Protein 7VW8 (pdb70)

InterPro domains:
  IPR006072 Odorant/pheromone binding protein, Lepidoptera [PIRSF015604] (7-170)
  IPR006072 Odorant/pheromone binding protein, Lepidoptera [PR00484] (30-52)
  IPR006072 Odorant/pheromone binding protein, Lepidoptera [PR00484] (57-73)
  IPR006072 Odorant/pheromone binding protein, Lepidoptera [PR00484] (74-89)
  IPR006072 Odorant/pheromone binding protein, Lepidoptera [PR00484] (113-127)
  IPR006072 Odorant/pheromone binding protein, Lepidoptera [PR00484] (134-152)
  IPR006072 Odorant/pheromone binding protein, Lepidoptera [PR00484] (160-169)
  IPR006170 Pheromone/general odorant binding protein [PF01395] (36-148)
  IPR006170 Pheromone/general odorant binding protein [SM00708] (42-150)
  IPR036728 Pheromone/general odorant binding protein superfamily [G3DSA:1.10.238.20] (28-170)
  IPR036728 Pheromone/general odorant binding protein superfamily [SSF47565] (37-169)

Foldseek 3Di:
DLVVLLQLVVLLLCLLCVCLVVQCVVPVQDCLLVVCSVCVLPPPDDGDDLSVLVSSLSSCVVQVQADPLSHGPLVSQLVSSVVSPDDSVRSNVLSVQLVVQLVVQDPPVSRSSNSSSSSSVSSSVVCVVSSNHHD

Nearest PDB structures (foldseek):
  7vw9-assembly1_A  TM=9.985E-01  e=3.814E-18  Helicoverpa armigera
  1dqe-assembly1_A  TM=9.687E-01  e=1.833E-12  Bombyx mori
  4inx-assembly1_A  TM=9.608E-01  e=8.589E-12  Amyelois transitella
  1xfr-assembly1_A  TM=9.304E-01  e=3.655E-11  Bombyx mori
  7uo6-assembly1_A  TM=8.487E-01  e=1.037E-08  Ostrinia furnacalis

Solvent-accessible surface area: 7624 Å² total; per-residue (Å²): 96,42,119,58,25,24,70,24,5,84,64,19,31,116,34,40,29,127,22,16,107,67,0,28,157,121,91,127,12,48,101,33,0,40,70,0,30,182,15,27,40,114,143,78,50,150,20,70,68,99,53,0,0,9,0,20,15,19,0,6,63,77,52,128,10,31,56,184,138,82,130,40,71,80,35,96,11,33,64,29,3,69,162,39,55,7,96,60,77,23,0,106,77,7,17,86,23,35,70,37,1,36,118,92,21,89,63,139,76,129,27,44,15,60,27,23,2,54,22,11,83,38,33,13,50,84,0,39,133,76,86,40,14,10,160

Radius of gyration: 13.88 Å; Cα contacts (8 Å, |Δi|>4): 141; chains: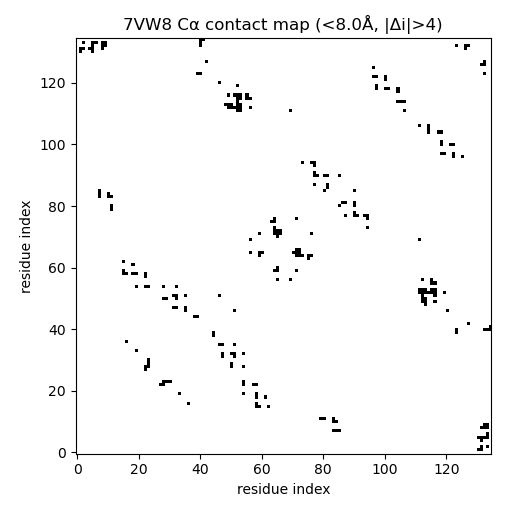 1; bounding box: 29×30×40 Å

Secondary structure (DSSP, 8-state):
-HHHHHHHHHHHHHHHHTTHHHHHHHHT--THHHHHHHTTTSTT-----THHHHHHHHHHHHTT-B-TTS-B-HHHHHHHHHHTT--HHHHHHHHHHHHHHHHTS--TTS-HHHHHHHHHHHHHHHHHHTT----

Structure (mmCIF, N/CA/C/O backbone):
data_7VW8
#
_entry.id   7VW8
#
_cell.length_a   32.030
_cell.length_b   32.604
_cell.length_c   54.792
_cell.angle_alpha   90.000
_cell.angle_beta   97.884
_cell.angle_gamma   90.000
#
_symmetry.space_group_name_H-M   'P 1 21 1'
#
loop_
_entity.id
_entity.type
_entity.pdbx_description
1 polymer PBP1
2 water water
#
loop_
_atom_site.group_PDB
_atom_site.id
_atom_site.type_symbol
_atom_site.label_atom_id
_atom_site.label_alt_id
_atom_site.label_comp_id
_atom_site.label_asym_id
_atom_site.label_entity_id
_atom_site.label_seq_id
_atom_site.pdbx_PDB_ins_code
_atom_site.Cartn_x
_atom_site.Cartn_y
_atom_site.Cartn_z
_atom_site.occupancy
_atom_site.B_iso_or_equiv
_atom_site.auth_seq_id
_atom_site.auth_comp_id
_atom_site.auth_asym_id
_atom_site.auth_atom_id
_atom_site.pdbx_PDB_model_num
ATOM 1 N N . GLY A 1 1 ? 20.983 25.365 18.928 1.000 36.013 24 GLY A N 1
ATOM 2 C CA . GLY A 1 1 ? 20.233 26.436 19.673 1.000 33.579 24 GLY A CA 1
ATOM 3 C C . GLY A 1 1 ? 19.904 25.978 21.080 1.000 24.941 24 GLY A C 1
ATOM 4 O O . GLY A 1 1 ? 20.237 24.819 21.390 1.000 26.928 24 GLY A O 1
ATOM 5 N N . SER A 1 2 ? 19.301 26.830 21.913 1.000 25.450 25 SER A N 1
ATOM 6 C CA . SER A 1 2 ? 19.032 26.510 23.339 1.000 21.444 25 SER A CA 1
ATOM 7 C C . SER A 1 2 ? 18.167 25.245 23.430 1.000 19.385 25 SER A C 1
ATOM 8 O O . SER A 1 2 ? 18.412 24.467 24.340 1.000 18.663 25 SER A O 1
ATOM 10 N N . MET A 1 3 ? 17.225 25.022 22.510 1.000 20.796 26 MET A N 1
ATOM 11 C CA . MET A 1 3 ? 16.386 23.786 22.492 1.000 24.058 26 MET A CA 1
ATOM 12 C C . MET A 1 3 ? 17.274 22.533 22.441 1.000 21.647 26 MET A C 1
ATOM 13 O O . MET A 1 3 ? 16.921 21.551 23.078 1.000 21.048 26 MET A O 1
ATOM 18 N N . ALA A 1 4 ? 18.366 22.533 21.675 1.000 22.218 27 ALA A N 1
ATOM 19 C CA . ALA A 1 4 ? 19.261 21.354 21.563 1.000 22.271 27 ALA A CA 1
ATOM 20 C C . ALA A 1 4 ? 19.929 21.069 22.916 1.000 18.787 27 ALA A C 1
ATOM 21 O O . ALA A 1 4 ? 20.054 19.893 23.312 1.000 21.539 27 ALA A O 1
ATOM 23 N N . SER A 1 5 ? 20.395 22.115 23.584 1.000 16.400 28 SER A N 1
ATOM 24 C CA . SER A 1 5 ? 21.002 21.996 24.931 1.000 14.783 28 SER A CA 1
ATOM 25 C C . SER A 1 5 ? 19.949 21.527 25.937 1.000 14.970 28 SER A C 1
ATOM 26 O O . SER A 1 5 ? 20.266 20.659 26.760 1.000 14.695 28 SER A O 1
ATOM 29 N N . GLN A 1 6 ? 18.740 22.067 25.833 1.000 15.471 29 GLN A N 1
ATOM 30 C CA . GLN A 1 6 ? 17.602 21.655 26.697 1.000 15.909 29 GLN A CA 1
ATOM 31 C C . GLN A 1 6 ? 17.350 20.160 26.503 1.000 16.876 29 GLN A C 1
ATOM 32 O O . GLN A 1 6 ? 17.052 19.476 27.482 1.000 16.824 29 GLN A O 1
ATOM 38 N N . ASP A 1 7 ? 17.452 19.659 25.273 1.000 18.169 30 ASP A N 1
ATOM 39 C CA . ASP A 1 7 ? 17.191 18.222 24.986 1.000 20.046 30 ASP A CA 1
ATOM 40 C C . ASP A 1 7 ? 18.234 17.360 25.706 1.000 17.156 30 ASP A C 1
ATOM 41 O O . ASP A 1 7 ? 17.879 16.276 26.204 1.000 18.711 30 ASP A O 1
ATOM 46 N N . VAL A 1 8 ? 19.477 17.815 25.785 1.000 16.899 31 VAL A N 1
ATOM 47 C CA . VAL A 1 8 ? 20.536 17.074 26.521 1.000 17.305 31 VAL A CA 1
ATOM 48 C C . VAL A 1 8 ? 20.138 17.030 28.009 1.000 15.318 31 VAL A C 1
ATOM 49 O O . VAL A 1 8 ? 20.208 15.939 28.633 1.000 15.732 31 VAL A O 1
ATOM 53 N N . ILE A 1 9 ? 19.749 18.175 28.572 1.000 14.388 32 ILE A N 1
ATOM 54 C CA . ILE A 1 9 ? 19.380 18.250 30.016 1.000 13.631 32 ILE A CA 1
ATOM 55 C C . ILE A 1 9 ? 18.149 17.362 30.236 1.000 13.635 32 ILE A C 1
ATOM 56 O O . ILE A 1 9 ? 18.108 16.645 31.255 1.000 14.915 32 ILE A O 1
ATOM 61 N N . LYS A 1 10 ? 17.200 17.348 29.302 1.000 14.046 33 LYS A N 1
ATOM 62 C CA . LYS A 1 10 ? 16.012 16.460 29.412 1.000 16.346 33 LYS A CA 1
ATOM 63 C C . LYS A 1 10 ? 16.482 15.004 29.473 1.000 15.487 33 LYS A C 1
ATOM 64 O O . LYS A 1 10 ? 15.990 14.237 30.320 1.000 17.928 33 LYS A O 1
ATOM 69 N N . ASN A 1 11 ? 17.361 14.591 28.565 1.000 16.323 34 ASN A N 1
ATOM 70 C CA . ASN A 1 11 ? 17.812 13.181 28.489 1.000 17.611 34 ASN A CA 1
ATOM 71 C C . ASN A 1 11 ? 18.508 12.821 29.807 1.000 16.473 34 ASN A C 1
ATOM 72 O O . ASN A 1 11 ? 18.236 11.743 30.372 1.000 16.218 34 ASN A O 1
ATOM 77 N N . LEU A 1 12 ? 19.398 13.692 30.270 1.000 16.038 35 LEU A N 1
ATOM 78 C CA . LEU A 1 12 ? 20.140 13.505 31.540 1.000 18.179 35 LEU A CA 1
ATOM 79 C C . LEU A 1 12 ? 19.135 13.342 32.676 1.000 17.450 35 LEU A C 1
ATOM 80 O O . LEU A 1 12 ? 19.293 12.405 33.499 1.000 17.551 35 LEU A O 1
ATOM 85 N N . SER A 1 13 ? 18.169 14.263 32.731 1.000 16.848 36 SER A N 1
ATOM 86 C CA . SER A 1 13 ? 17.167 14.373 33.824 1.000 17.724 36 SER A CA 1
ATOM 87 C C . SER A 1 13 ? 16.357 13.087 33.903 1.000 16.584 36 SER A C 1
ATOM 88 O O . SER A 1 13 ? 16.146 12.554 34.990 1.000 18.390 36 SER A O 1
ATOM 91 N N . MET A 1 14 ? 15.835 12.661 32.765 1.000 16.222 37 MET A N 1
ATOM 92 C CA . MET A 1 14 ? 14.927 11.498 32.703 1.000 17.754 37 MET A CA 1
ATOM 93 C C . MET A 1 14 ? 15.686 10.239 33.097 1.000 15.901 37 MET A C 1
ATOM 94 O O . MET A 1 14 ? 15.182 9.468 33.900 1.000 16.395 37 MET A O 1
ATOM 99 N N . ASN A 1 15 ? 16.919 10.085 32.640 1.000 16.074 38 ASN A N 1
ATOM 100 C CA . ASN A 1 15 ? 17.742 8.897 32.980 1.000 16.038 38 ASN A CA 1
ATOM 101 C C . AS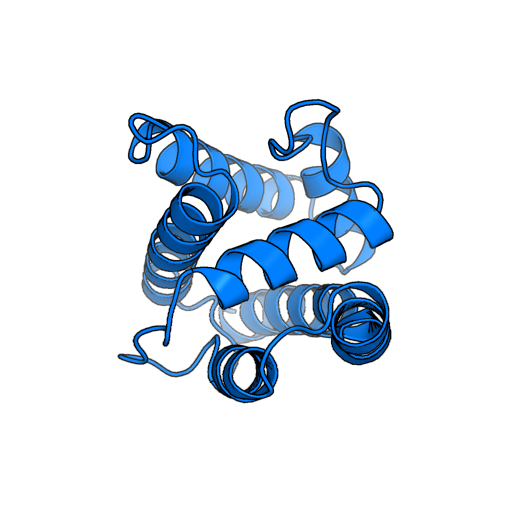N A 1 15 ? 18.131 8.940 34.461 1.000 14.976 38 ASN A C 1
ATOM 102 O O . ASN A 1 15 ? 18.079 7.887 35.125 1.000 17.102 38 ASN A O 1
ATOM 107 N N . PHE A 1 16 ? 18.483 10.113 34.962 1.000 14.448 39 PHE A N 1
ATOM 108 C CA . PHE A 1 16 ? 18.847 10.302 36.388 1.000 15.449 39 PHE A CA 1
ATOM 109 C C . PHE A 1 16 ? 17.678 9.885 37.290 1.000 15.906 39 PHE A C 1
ATOM 110 O O . PHE A 1 16 ? 17.931 9.257 38.338 1.000 17.634 39 PHE A O 1
ATOM 118 N N . ALA A 1 17 ? 16.448 10.233 36.903 1.000 15.542 40 ALA A N 1
ATOM 119 C CA . ALA A 1 17 ? 15.256 10.057 37.756 1.000 16.718 40 ALA A CA 1
ATOM 120 C C . ALA A 1 17 ? 14.639 8.665 37.561 1.000 17.529 40 ALA A C 1
ATOM 121 O O . ALA A 1 17 ? 13.717 8.344 38.347 1.000 19.003 40 ALA A O 1
ATOM 123 N N . LYS A 1 18 ? 15.125 7.843 36.615 1.000 18.444 41 LYS A N 1
ATOM 124 C CA . LYS A 1 18 ? 14.514 6.518 36.298 1.000 21.609 41 LYS A CA 1
ATOM 125 C C . LYS A 1 18 ? 14.305 5.685 37.565 1.000 20.124 41 LYS A C 1
ATOM 126 O O . LYS A 1 18 ? 13.223 5.126 37.753 1.000 24.725 41 LYS A O 1
ATOM 131 N N . PRO A 1 19 ? 15.337 5.500 38.418 1.000 21.667 42 PRO A N 1
ATOM 132 C CA . PRO A 1 19 ? 15.195 4.646 39.601 1.000 22.536 42 PRO A CA 1
ATOM 133 C C . PRO A 1 19 ? 14.481 5.250 40.825 1.000 20.958 42 PRO A C 1
ATOM 134 O O . PRO A 1 19 ? 14.591 4.667 41.920 1.000 21.542 42 PRO A O 1
ATOM 138 N N . LEU A 1 20 ? 13.753 6.361 40.658 1.000 19.065 43 LEU A N 1
ATOM 139 C CA . LEU A 1 20 ? 13.156 7.069 41.822 1.000 18.095 43 LEU A CA 1
ATOM 140 C C . LEU A 1 20 ? 12.222 6.127 42.582 1.000 20.236 43 LEU A C 1
ATOM 141 O O . LEU A 1 20 ? 12.260 6.161 43.823 1.000 21.290 43 LEU A O 1
ATOM 146 N N . GLU A 1 21 ? 11.423 5.325 41.879 1.000 21.322 44 GLU A N 1
ATOM 147 C CA . GLU A 1 21 ? 10.477 4.371 42.522 1.000 24.574 44 GLU A CA 1
ATOM 148 C C . GLU A 1 21 ? 11.252 3.388 43.408 1.000 23.851 44 GLU A C 1
ATOM 149 O O . GLU A 1 21 ? 10.778 3.121 44.545 1.000 28.287 44 GLU A O 1
ATOM 155 N N . ASP A 1 22 ? 12.378 2.855 42.910 1.000 24.634 45 ASP A N 1
ATOM 156 C CA . ASP A 1 22 ? 13.263 1.918 43.662 1.000 24.019 45 ASP A CA 1
ATOM 157 C C . ASP A 1 22 ? 13.778 2.610 44.935 1.000 22.101 45 ASP A C 1
ATOM 158 O O . ASP A 1 22 ? 13.720 1.988 45.995 1.000 24.742 45 ASP A O 1
ATOM 163 N N . CYS A 1 23 ? 14.242 3.859 44.839 1.000 19.659 46 CYS A N 1
ATOM 164 C CA . CYS A 1 23 ? 14.778 4.667 45.964 1.000 22.618 46 CYS A CA 1
ATOM 165 C C . CYS A 1 23 ? 13.685 4.866 47.008 1.000 23.735 46 CYS A C 1
ATOM 166 O O . CYS A 1 23 ? 13.970 4.693 48.209 1.000 22.742 46 CYS A O 1
ATOM 169 N N . LYS A 1 24 ? 12.492 5.234 46.554 1.000 21.548 47 LYS A N 1
ATOM 170 C CA . LYS A 1 24 ? 11.348 5.483 47.464 1.000 24.497 47 LYS A CA 1
ATOM 171 C C . LYS A 1 24 ? 11.077 4.230 48.297 1.000 24.832 47 LYS A C 1
ATOM 172 O O . LYS A 1 24 ? 10.908 4.362 49.524 1.000 27.848 47 LYS A O 1
ATOM 178 N N . LYS A 1 25 ? 11.070 3.057 47.661 1.000 27.259 48 LYS A N 1
ATOM 179 C CA . LYS A 1 25 ? 10.669 1.782 48.314 1.000 30.637 48 LYS A CA 1
ATOM 180 C C . LYS A 1 25 ? 11.800 1.289 49.221 1.000 33.108 48 LYS A C 1
ATOM 181 O O . LYS A 1 25 ? 11.507 0.650 50.237 1.000 37.415 48 LYS A O 1
ATO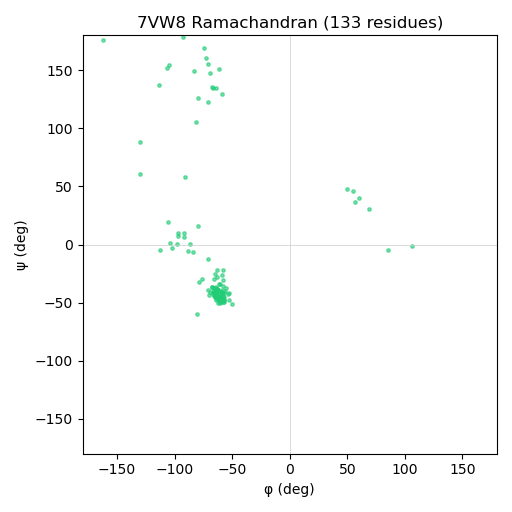M 187 N N . GLU A 1 26 ? 13.052 1.600 48.882 1.000 30.569 49 GLU A N 1
ATOM 188 C CA . GLU A 1 26 ? 14.247 1.173 49.655 1.000 31.366 49 GLU A CA 1
ATOM 189 C C . GLU A 1 26 ? 14.430 2.068 50.887 1.000 31.472 49 GLU A C 1
ATOM 190 O O . GLU A 1 26 ? 14.875 1.532 51.928 1.000 36.425 49 GLU A O 1
ATOM 196 N N . MET A 1 27 ? 14.047 3.348 50.809 1.000 29.870 50 MET A N 1
ATOM 197 C CA . MET A 1 27 ? 14.331 4.360 51.868 1.000 30.392 50 MET A CA 1
ATOM 198 C C . MET A 1 27 ? 13.066 4.851 52.596 1.000 29.122 50 MET A C 1
ATOM 199 O O . MET A 1 27 ? 13.224 5.669 53.523 1.000 31.101 50 MET A O 1
ATOM 204 N N . ASP A 1 28 ? 11.869 4.428 52.184 1.000 28.477 51 ASP A N 1
ATOM 205 C CA . ASP A 1 28 ? 10.577 4.937 52.735 1.000 29.555 51 ASP A CA 1
ATOM 206 C C . ASP A 1 28 ? 10.532 6.459 52.605 1.000 29.518 51 ASP A C 1
ATOM 207 O O . ASP A 1 28 ? 10.198 7.156 53.571 1.000 30.365 51 ASP A O 1
ATOM 212 N N . LEU A 1 29 ? 10.912 6.963 51.433 1.000 28.357 52 LEU A N 1
ATOM 213 C CA . LEU A 1 29 ? 10.833 8.410 51.112 1.000 27.264 52 LEU A CA 1
ATOM 214 C C . LEU A 1 29 ? 9.371 8.819 50.979 1.000 26.879 52 LEU A C 1
ATOM 215 O O . LEU A 1 29 ? 8.543 8.044 50.506 1.000 32.755 52 LEU A O 1
ATOM 220 N N . PRO A 1 30 ? 9.024 10.068 51.353 1.000 26.931 53 PRO A N 1
ATOM 221 C CA . PRO A 1 30 ? 7.656 10.562 51.217 1.000 28.421 53 PRO A CA 1
ATOM 222 C C . PRO A 1 30 ? 7.283 10.801 49.753 1.000 29.698 53 PRO A C 1
ATOM 223 O O . PRO A 1 30 ? 8.157 11.074 48.930 1.000 28.706 53 PRO A O 1
ATOM 227 N N . ASP A 1 31 ? 6.004 10.763 49.421 1.000 32.521 54 ASP A N 1
ATOM 228 C CA . ASP A 1 31 ? 5.590 10.851 47.998 1.000 30.781 54 ASP A CA 1
ATOM 229 C C . ASP A 1 31 ? 5.830 12.291 47.495 1.000 29.906 54 ASP A C 1
ATOM 230 O O . ASP A 1 31 ? 5.840 12.486 46.272 1.000 28.497 54 ASP A O 1
ATOM 235 N N . SER A 1 32 ? 6.092 13.251 48.398 1.000 33.368 55 SER A N 1
ATOM 236 C CA . SER A 1 32 ? 6.461 14.664 48.093 1.000 31.088 55 SER A CA 1
ATOM 237 C C . SER A 1 32 ? 7.723 14.714 47.227 1.000 27.553 55 SER A C 1
ATOM 238 O O . SER A 1 32 ? 7.867 15.687 46.420 1.000 25.538 55 SER A O 1
ATOM 241 N N . VAL A 1 33 ? 8.613 13.732 47.375 1.000 23.032 56 VAL A N 1
ATOM 242 C CA . VAL A 1 33 ? 9.820 13.672 46.501 1.000 19.595 56 VAL A CA 1
ATOM 243 C C . VAL A 1 33 ? 9.362 13.480 45.055 1.000 19.953 56 VAL A C 1
ATOM 244 O O . VAL A 1 33 ? 10.003 14.050 44.152 1.000 21.037 56 VAL A O 1
ATOM 248 N N . THR A 1 34 ? 8.331 12.684 44.802 1.000 20.970 57 THR A N 1
ATOM 249 C CA . THR A 1 34 ? 7.881 12.450 43.403 0.300 18.318 57 THR A CA 1
ATOM 250 C C . THR A 1 34 ? 7.305 13.751 42.851 1.000 19.949 57 THR A C 1
ATOM 251 O O . THR A 1 34 ? 7.559 14.059 41.687 1.000 20.039 57 THR A O 1
ATOM 255 N N . THR A 1 35 ? 6.618 14.540 43.659 1.000 20.269 58 THR A N 1
ATOM 256 C CA . THR A 1 35 ? 6.044 15.843 43.243 1.000 20.371 58 THR A CA 1
ATOM 257 C C . THR A 1 35 ? 7.179 16.812 42.897 1.000 18.976 58 THR A C 1
ATOM 258 O O . THR A 1 35 ? 7.091 17.479 41.847 1.000 19.672 58 THR A O 1
ATOM 262 N N . ASP A 1 36 ? 8.204 16.878 43.734 1.000 17.393 59 ASP A N 1
ATOM 263 C CA . ASP A 1 36 ? 9.377 17.771 43.531 1.000 16.396 59 ASP A CA 1
ATOM 264 C C . ASP A 1 36 ? 10.094 17.380 42.237 1.000 15.633 59 ASP A C 1
ATOM 265 O O . ASP A 1 36 ? 10.529 18.277 41.501 1.000 15.691 59 ASP A O 1
ATOM 270 N N . PHE A 1 37 ? 10.204 16.089 41.949 1.000 14.609 60 PHE A N 1
ATOM 271 C CA . PHE A 1 37 ? 10.849 15.625 40.695 1.000 14.682 60 PHE A CA 1
ATOM 272 C C . PHE A 1 37 ? 9.960 15.971 39.488 1.000 14.948 60 PHE A C 1
ATOM 273 O O . PHE A 1 37 ? 10.487 16.474 38.492 1.000 16.615 60 PHE A O 1
ATOM 281 N N . TYR A 1 38 ? 8.645 15.761 39.546 1.000 15.500 61 TYR A N 1
ATOM 282 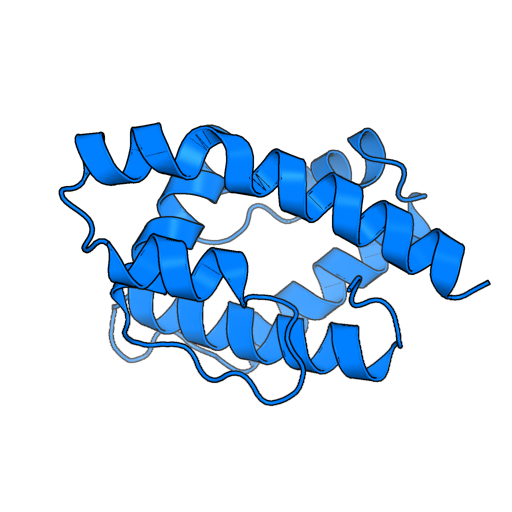C CA . TYR A 1 38 ? 7.738 16.160 38.438 1.000 15.367 61 TYR A CA 1
ATOM 283 C C . TYR A 1 38 ? 7.965 17.642 38.097 1.000 16.286 61 TYR A C 1
ATOM 284 O O . TYR A 1 38 ? 8.047 18.016 36.909 1.000 16.175 61 TYR A O 1
ATOM 293 N N . ASN A 1 39 ? 8.120 18.478 39.124 1.000 15.375 62 ASN A N 1
ATOM 294 C CA . ASN A 1 39 ? 8.196 19.958 39.003 1.000 15.597 62 ASN A CA 1
ATOM 295 C C . ASN A 1 39 ? 9.646 20.457 38.987 1.000 16.217 62 ASN A C 1
ATOM 296 O O . ASN A 1 39 ? 9.849 21.668 39.065 1.000 15.797 62 ASN A O 1
ATOM 301 N N . PHE A 1 40 ? 10.625 19.569 38.875 1.000 15.119 63 PHE A N 1
ATOM 302 C CA . PHE A 1 40 ? 12.039 19.948 39.098 1.000 14.969 63 PHE A CA 1
ATOM 303 C C . PHE A 1 40 ? 12.412 21.148 38.207 1.000 15.845 63 PHE A C 1
ATOM 304 O O . PHE A 1 40 ? 13.073 22.087 38.707 1.000 17.315 63 PHE A O 1
ATOM 312 N N . TRP A 1 41 ? 11.988 21.150 36.936 1.000 15.408 64 TRP A N 1
ATOM 313 C CA . TRP A 1 41 ? 12.400 22.202 35.967 1.000 16.533 64 TRP A CA 1
ATOM 314 C C . TRP A 1 41 ? 11.348 23.306 35.834 1.000 18.010 64 TRP A C 1
ATOM 315 O O . TRP A 1 41 ? 11.518 24.172 34.954 1.000 20.438 64 TRP A O 1
ATOM 326 N N . LYS A 1 42 ? 10.302 23.297 36.654 1.000 18.319 65 LYS A N 1
ATOM 327 C CA . LYS A 1 42 ? 9.263 24.349 36.607 1.000 20.183 65 LYS A CA 1
ATOM 328 C C . LYS A 1 42 ? 9.857 25.658 37.146 1.000 20.518 65 LYS A C 1
ATOM 329 O O . LYS A 1 42 ? 10.386 25.671 38.272 1.000 20.801 65 LYS A O 1
ATOM 335 N N . GLU A 1 43 ? 9.825 26.719 36.342 1.000 24.698 66 GLU A N 1
ATOM 336 C CA . GLU A 1 43 ? 10.348 28.047 36.751 1.000 27.932 66 GLU A CA 1
ATOM 337 C C . GLU A 1 43 ? 9.605 28.517 38.009 1.000 26.548 66 GLU A C 1
ATOM 338 O O . GLU A 1 43 ? 8.356 28.461 38.033 1.000 29.725 66 GLU A O 1
ATOM 344 N N . GLY A 1 44 ? 10.363 28.926 39.026 1.000 28.021 67 GLY A N 1
ATOM 345 C CA . GLY A 1 44 ? 9.843 29.486 40.286 1.000 28.593 67 GLY A CA 1
ATOM 346 C C . GLY A 1 44 ? 9.476 28.418 41.299 1.000 28.548 67 GLY A C 1
ATOM 347 O O . GLY A 1 44 ? 9.115 28.794 42.422 1.000 29.226 67 GLY A O 1
ATOM 348 N N . TYR A 1 45 ? 9.558 27.133 40.940 1.000 25.119 68 TYR A N 1
ATOM 349 C CA . TYR A 1 45 ? 9.230 26.015 41.861 1.000 24.679 68 TYR A CA 1
ATOM 350 C C . TYR A 1 45 ? 10.263 25.983 42.988 1.000 23.127 68 TYR A C 1
ATOM 351 O O . TYR A 1 45 ? 11.472 26.148 42.751 1.000 26.568 68 TYR A O 1
ATOM 360 N N . GLU A 1 46 ? 9.768 25.824 44.206 1.000 24.539 69 GLU A N 1
ATOM 361 C CA . GLU A 1 46 ? 10.582 25.654 45.436 1.000 25.458 69 GLU A CA 1
ATOM 362 C C . GLU A 1 46 ? 10.347 24.244 45.974 1.000 25.886 69 GLU A C 1
ATOM 363 O O . GLU A 1 46 ? 9.193 23.788 45.986 1.000 25.622 69 GLU A O 1
ATOM 369 N N . PHE A 1 47 ? 11.409 23.574 46.396 1.000 27.254 70 PHE A N 1
ATOM 370 C CA . PHE A 1 47 ? 11.336 22.170 46.861 1.000 24.430 70 PHE A CA 1
ATOM 371 C C . PHE A 1 47 ? 10.664 22.117 48.233 1.000 25.577 70 PHE A C 1
ATOM 372 O O . PHE A 1 47 ? 10.558 23.144 48.953 1.000 29.486 70 PHE A O 1
ATOM 380 N N . THR A 1 48 ? 10.182 20.923 48.557 1.000 23.732 71 THR A N 1
ATOM 381 C CA . THR A 1 48 ? 9.296 20.647 49.713 1.000 24.322 71 THR A CA 1
ATOM 382 C C . THR A 1 48 ? 10.112 20.547 51.001 1.000 22.139 71 THR A C 1
ATOM 383 O O . THR A 1 48 ? 9.812 21.284 51.957 1.000 27.220 71 THR A O 1
ATOM 387 N N . ASN A 1 49 ? 11.055 19.615 51.055 1.000 20.270 72 ASN A N 1
ATOM 388 C CA . ASN A 1 49 ? 11.876 19.385 52.268 1.000 19.250 72 ASN A CA 1
ATOM 389 C C . ASN A 1 49 ? 13.131 18.584 51.908 1.000 18.027 72 ASN A C 1
ATOM 390 O O . ASN A 1 49 ? 13.295 18.169 50.732 1.000 17.044 72 ASN A O 1
ATOM 395 N N . ARG A 1 50 ? 13.992 18.388 52.907 1.000 19.037 73 ARG A N 1
ATOM 396 C CA . ARG A 1 50 ? 15.314 17.735 52.766 1.000 17.766 73 ARG A CA 1
ATOM 397 C C . ARG A 1 50 ? 15.174 16.319 52.197 1.000 16.407 73 ARG A C 1
ATOM 398 O O . ARG A 1 50 ? 16.170 15.815 51.659 1.000 16.205 73 ARG A O 1
ATOM 406 N N . GLN A 1 51 ? 14.020 15.658 52.292 1.000 15.316 74 GLN A N 1
ATOM 407 C CA . GLN A 1 51 ? 13.924 14.270 51.760 1.000 16.064 74 GLN A CA 1
ATOM 408 C C . GLN A 1 51 ? 14.103 14.259 50.237 1.000 14.007 74 GLN A C 1
ATOM 409 O O . GLN A 1 51 ? 14.499 13.219 49.702 1.000 14.155 74 GLN A O 1
ATOM 415 N N . THR A 1 52 ? 13.809 15.361 49.569 1.000 13.22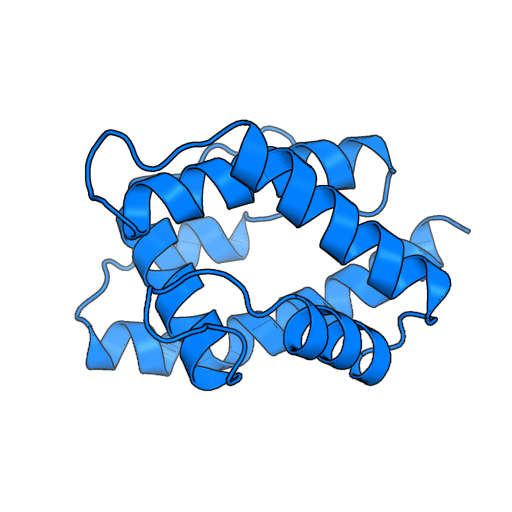3 75 THR A N 1
ATOM 416 C CA . THR A 1 52 ? 14.113 15.474 48.113 1.000 13.228 75 THR A CA 1
ATOM 417 C C . THR A 1 52 ? 15.630 15.380 47.916 1.000 12.865 75 THR A C 1
ATOM 418 O O . THR A 1 52 ? 16.083 14.774 46.915 1.000 12.872 75 THR A O 1
ATOM 422 N N . GLY A 1 53 ? 16.408 15.971 48.810 1.000 13.447 76 GLY A N 1
ATOM 423 C CA . GLY A 1 53 ? 17.874 15.825 48.791 1.000 12.649 76 GLY A CA 1
ATOM 424 C C . GLY A 1 53 ? 18.267 14.381 49.010 1.000 13.063 76 GLY A C 1
ATOM 425 O O . GLY A 1 53 ? 19.171 13.896 48.321 1.000 14.503 76 GLY A O 1
ATOM 426 N N . CYS A 1 54 ? 17.650 13.674 49.958 1.000 13.998 77 CYS A N 1
ATOM 427 C CA . CYS A 1 54 ? 17.952 12.234 50.141 1.000 15.038 77 CYS A CA 1
ATOM 428 C C . CYS A 1 54 ? 17.664 11.468 48.843 1.000 13.934 77 CYS A C 1
ATOM 429 O O . CYS A 1 54 ? 18.457 10.555 48.489 1.000 14.294 77 CYS A O 1
ATOM 432 N N . ALA A 1 55 ? 16.562 11.779 48.165 1.000 13.666 78 ALA A N 1
ATOM 433 C CA . ALA A 1 55 ? 16.208 11.134 46.882 1.000 13.807 78 ALA A CA 1
ATOM 434 C C . ALA A 1 55 ? 17.311 11.408 45.848 1.000 12.828 78 ALA A C 1
ATOM 435 O O . ALA A 1 55 ? 17.704 10.457 45.149 1.000 13.485 78 ALA A O 1
ATOM 437 N N . ILE A 1 56 ? 17.770 12.652 45.746 1.000 12.453 79 ILE A N 1
ATOM 438 C CA . ILE A 1 56 ? 18.848 13.020 44.780 1.000 12.868 79 ILE A CA 1
ATOM 439 C C . ILE A 1 56 ? 20.096 12.187 45.087 1.000 12.502 79 ILE A C 1
ATOM 440 O O . ILE A 1 56 ? 20.731 11.694 44.152 1.000 14.049 79 ILE A O 1
ATOM 445 N N . LEU A 1 57 ? 20.449 12.000 46.356 1.000 13.554 80 LEU A N 1
ATOM 446 C CA . LEU A 1 57 ? 21.638 11.197 46.733 1.000 13.295 80 LEU A CA 1
ATOM 447 C C . LEU A 1 57 ? 21.418 9.738 46.350 1.000 13.834 80 LEU A C 1
ATOM 448 O O . LEU A 1 57 ? 22.371 9.113 45.877 1.000 16.214 80 LEU A O 1
ATOM 453 N N . CYS A 1 58 ? 20.224 9.186 46.570 1.000 13.786 81 CYS A N 1
ATOM 454 C CA . CYS A 1 58 ? 19.933 7.773 46.245 1.000 14.882 81 CYS A CA 1
ATOM 455 C C . CYS A 1 58 ? 20.049 7.563 44.732 1.000 14.100 81 CYS A C 1
ATOM 456 O O . CYS A 1 58 ? 20.688 6.568 44.308 1.000 15.754 81 CYS A O 1
ATOM 459 N N . LEU A 1 59 ? 19.459 8.459 43.948 1.000 13.794 82 LEU A N 1
ATOM 460 C CA . LEU A 1 59 ? 19.538 8.367 42.464 1.000 13.789 82 LEU A CA 1
ATOM 461 C C . LEU A 1 59 ? 21.005 8.454 42.037 1.000 13.559 82 LEU A C 1
ATOM 462 O O . LEU A 1 59 ? 21.431 7.675 41.162 1.000 14.712 82 LEU A O 1
ATOM 467 N N . SER A 1 60 ? 21.755 9.389 42.604 1.000 13.430 83 SER A N 1
ATOM 468 C CA . SER A 1 60 ? 23.194 9.558 42.296 1.000 13.956 83 SER A CA 1
ATOM 469 C C . SER A 1 60 ? 23.934 8.251 42.597 1.000 13.924 83 SER A C 1
ATOM 470 O O . SER A 1 60 ? 24.773 7.822 41.794 1.000 15.345 83 SER A O 1
ATOM 473 N N . SER A 1 61 ? 23.662 7.613 43.726 1.000 14.890 84 SER A N 1
ATOM 474 C CA . SER A 1 61 ? 24.358 6.373 44.151 1.000 15.779 84 SER A CA 1
ATOM 475 C C . SER A 1 61 ? 24.027 5.222 43.203 1.000 17.110 84 SER A C 1
ATOM 476 O O . SER A 1 61 ? 24.960 4.462 42.819 1.000 19.258 84 SER A O 1
ATOM 479 N N . LYS A 1 62 ? 22.772 5.114 42.776 1.000 17.330 85 LYS A N 1
ATOM 480 C CA . LYS A 1 62 ? 22.349 4.040 41.838 1.000 19.464 85 LYS A CA 1
ATOM 481 C C . LYS A 1 62 ? 23.105 4.175 40.512 1.000 20.327 85 LYS A C 1
ATOM 482 O O . LYS A 1 62 ? 23.422 3.144 39.909 1.000 23.396 85 LYS A O 1
ATOM 488 N N . LEU A 1 63 ? 23.405 5.402 40.103 1.000 19.111 86 LEU A N 1
ATOM 489 C CA . LEU A 1 63 ? 24.110 5.665 38.824 1.000 20.694 86 LEU A CA 1
ATOM 490 C C . LEU A 1 63 ? 25.621 5.722 39.071 1.000 21.780 86 LEU A C 1
ATOM 491 O O . LEU A 1 63 ? 26.340 6.021 38.129 1.000 24.520 86 LEU A O 1
ATOM 496 N N . GLU A 1 64 ? 26.075 5.406 40.286 1.000 21.709 87 GLU A N 1
ATOM 497 C CA . GLU A 1 64 ? 27.503 5.324 40.693 1.000 23.526 87 GLU A CA 1
ATOM 498 C C . GLU A 1 64 ? 28.157 6.691 40.492 1.000 21.491 87 GLU A C 1
ATOM 499 O O . GLU A 1 64 ? 29.297 6.723 40.029 1.000 31.542 87 GLU A O 1
ATOM 505 N N . LEU A 1 65 ? 27.450 7.776 40.817 1.000 19.346 88 LEU A N 1
ATOM 506 C CA . LEU A 1 65 ? 27.937 9.170 40.642 1.000 20.049 88 LEU A CA 1
ATOM 507 C C . LEU A 1 65 ? 28.410 9.765 41.962 1.000 20.870 88 LEU A C 1
ATOM 508 O O . LEU A 1 65 ? 28.855 10.916 41.946 1.000 26.131 88 LEU A O 1
ATOM 513 N N . LEU A 1 66 ? 28.285 9.044 43.068 1.000 20.624 89 LEU A N 1
ATOM 514 C CA . LEU A 1 66 ? 28.642 9.607 44.390 1.000 22.846 89 LEU A CA 1
ATOM 515 C C . LEU A 1 66 ? 29.949 8.988 44.853 1.000 24.601 89 LEU A C 1
ATOM 516 O O . LEU A 1 66 ? 30.197 7.814 44.533 1.000 27.935 89 LEU A O 1
ATOM 521 N N . ASP A 1 67 ? 30.697 9.736 45.659 1.000 25.961 90 ASP A N 1
ATOM 522 C CA . ASP A 1 67 ? 31.876 9.200 46.383 1.000 25.886 90 ASP A CA 1
ATOM 523 C C . ASP A 1 67 ? 31.405 8.735 47.766 1.000 27.209 90 ASP A C 1
ATOM 524 O O . ASP A 1 67 ? 30.201 8.872 48.076 1.000 26.174 90 ASP A O 1
ATOM 529 N N . GLN A 1 68 ? 32.328 8.191 48.557 1.000 31.107 91 GLN A N 1
ATOM 530 C CA . GLN A 1 68 ? 32.049 7.543 49.864 1.000 33.392 91 GLN A CA 1
ATOM 531 C C . GLN A 1 68 ? 31.468 8.556 50.857 1.000 33.873 91 GLN A C 1
ATOM 532 O O . GLN A 1 68 ? 30.721 8.129 51.740 1.000 37.043 91 GLN A O 1
ATOM 538 N N . GLU A 1 69 ? 31.791 9.841 50.712 1.000 30.495 92 GLU A N 1
ATOM 539 C CA . GLU A 1 69 ? 31.337 10.928 51.618 1.000 28.638 92 GLU A CA 1
ATOM 540 C C . GLU A 1 69 ? 30.034 11.544 51.094 1.000 27.073 92 GLU A C 1
ATOM 541 O O . GLU A 1 69 ? 29.633 12.605 51.628 1.000 30.008 92 GLU A O 1
ATOM 547 N N . LEU A 1 70 ? 29.413 10.925 50.077 1.000 24.902 93 LEU A N 1
ATOM 548 C CA . LEU A 1 70 ? 28.098 11.317 49.499 1.000 25.986 93 LEU A CA 1
ATOM 549 C C . LEU A 1 70 ? 28.270 12.651 48.767 1.000 26.015 93 LEU A C 1
ATOM 550 O O . LEU A 1 70 ? 27.322 13.442 48.676 1.000 26.671 93 LEU A O 1
ATOM 555 N N . LYS A 1 71 ? 29.468 12.881 48.234 1.000 23.337 94 LYS A N 1
ATOM 556 C CA . LYS A 1 71 ? 29.761 14.081 47.427 1.000 24.740 94 LYS A CA 1
ATOM 557 C C . LYS A 1 71 ? 29.812 13.628 45.961 1.000 20.319 94 LYS A C 1
ATOM 558 O O . LYS A 1 71 ? 30.032 12.427 45.700 1.000 20.444 94 LYS A O 1
ATOM 564 N N . LEU A 1 72 ? 29.539 14.541 45.042 1.000 23.548 95 LEU A N 1
ATOM 565 C CA . LEU A 1 72 ? 29.503 14.166 43.612 1.000 20.814 95 LEU A CA 1
ATOM 566 C C . LEU A 1 72 ? 30.912 13.728 43.203 1.000 18.341 95 LEU A C 1
ATOM 567 O O . LEU A 1 72 ? 31.898 14.388 43.599 1.000 20.205 95 LEU A O 1
ATOM 572 N N . HIS A 1 73 ? 31.006 12.618 42.479 1.000 14.595 96 HIS A N 1
ATOM 573 C CA . HIS A 1 73 ? 32.266 12.244 41.788 1.000 14.530 96 HIS A CA 1
ATOM 574 C C . HIS A 1 73 ? 32.322 13.041 40.476 1.000 12.652 96 HIS A C 1
ATOM 575 O O . HIS A 1 73 ? 31.517 12.773 39.593 1.000 12.942 96 HIS A O 1
ATOM 582 N N . HIS A 1 74 ? 33.153 14.070 40.407 1.000 12.518 97 HIS A N 1
ATOM 583 C CA . HIS A 1 74 ? 33.128 15.023 39.271 1.000 12.701 97 HIS A CA 1
ATOM 584 C C . HIS A 1 74 ? 33.380 14.293 37.939 1.000 11.984 97 HIS A C 1
ATOM 585 O O . HIS A 1 74 ? 32.676 14.547 36.969 1.000 12.049 97 HIS A O 1
ATOM 592 N N . GLY A 1 75 ? 34.354 13.395 37.916 1.000 12.578 98 GLY A N 1
ATOM 593 C CA . GLY A 1 75 ? 34.684 12.661 36.681 1.000 12.617 98 GLY A CA 1
ATOM 594 C C . GLY A 1 75 ? 33.537 11.784 36.230 1.000 12.168 98 GLY A C 1
ATOM 595 O O . GLY A 1 75 ? 33.206 11.766 35.037 1.000 12.808 98 GLY A O 1
ATOM 596 N N . LYS A 1 76 ? 32.917 11.044 37.146 1.000 12.781 99 LYS A N 1
ATOM 597 C CA . LYS A 1 76 ? 31.797 10.153 36.779 1.000 12.561 99 LYS A CA 1
ATOM 598 C C . LYS A 1 76 ? 30.608 10.999 36.323 1.000 11.398 99 LYS A C 1
ATOM 599 O O . LYS A 1 76 ? 29.897 10.567 35.413 1.000 13.247 99 LYS A O 1
ATOM 605 N N . ALA A 1 77 ? 30.370 12.157 36.949 1.000 11.562 100 ALA A N 1
ATOM 606 C CA . ALA A 1 77 ? 29.267 13.056 36.550 1.000 11.734 100 ALA A CA 1
ATOM 607 C C . ALA A 1 77 ? 29.510 13.592 35.133 1.000 11.334 100 ALA A C 1
ATOM 608 O O . ALA A 1 77 ? 28.586 13.613 34.327 1.000 11.610 100 ALA A O 1
ATOM 610 N N . GLN A 1 78 ? 30.740 13.995 34.839 1.000 10.700 101 GLN A N 1
ATOM 611 C CA . GLN A 1 78 ? 31.092 14.457 33.474 1.000 10.896 101 GLN A CA 1
ATOM 612 C C . GLN A 1 78 ? 30.779 13.352 32.467 1.000 10.656 101 GLN A C 1
ATOM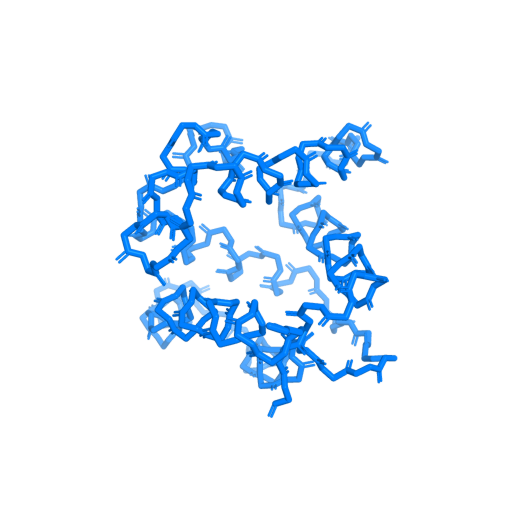 613 O O . GLN A 1 78 ? 30.192 13.633 31.416 1.000 11.389 101 GLN A O 1
ATOM 619 N N . GLU A 1 79 ? 31.207 12.138 32.764 1.000 10.906 102 GLU A N 1
ATOM 620 C CA . GLU A 1 79 ? 31.027 11.029 31.796 1.000 11.750 102 GLU A CA 1
ATOM 621 C C . GLU A 1 79 ? 29.551 10.684 31.637 1.000 11.665 102 GLU A C 1
ATOM 622 O O . GLU A 1 79 ? 29.109 10.377 30.522 1.000 12.349 102 GLU A O 1
ATOM 628 N N . PHE A 1 80 ? 28.784 10.751 32.719 1.000 11.555 103 PHE A N 1
ATOM 629 C CA . PHE A 1 80 ? 27.326 10.523 32.649 1.000 12.141 103 PHE A CA 1
ATOM 630 C C . PHE A 1 80 ? 26.708 11.505 31.653 1.000 11.310 103 PHE A C 1
ATOM 631 O O . PHE A 1 80 ? 25.894 11.102 30.816 1.000 12.750 103 PHE A O 1
ATOM 639 N N . ALA A 1 81 ? 27.055 12.788 31.741 1.000 11.680 104 ALA A N 1
ATOM 640 C CA . ALA A 1 81 ? 26.519 13.810 30.813 1.000 12.073 104 ALA A CA 1
ATOM 641 C C . ALA A 1 81 ? 26.879 13.443 29.364 1.000 12.592 104 ALA A C 1
ATOM 642 O O . ALA A 1 81 ? 26.020 13.554 28.490 1.000 14.356 104 ALA A O 1
ATOM 644 N N . LYS A 1 82 ? 28.119 13.016 29.125 1.000 11.770 105 LYS A N 1
ATOM 645 C CA . LYS A 1 82 ? 28.582 12.696 27.746 1.000 13.012 105 LYS A CA 1
ATOM 646 C C . LYS A 1 82 ? 27.803 11.494 27.218 1.000 12.961 105 LYS A C 1
ATOM 647 O O . LYS A 1 82 ? 27.470 11.459 26.021 1.000 15.837 105 LYS A O 1
ATOM 653 N N . LYS A 1 83 ? 27.550 10.495 28.048 1.000 13.014 106 LYS A N 1
ATOM 654 C CA . LYS A 1 83 ? 26.788 9.304 27.615 1.000 14.674 106 LYS A CA 1
ATOM 655 C C . LYS A 1 83 ? 25.360 9.671 27.212 1.000 16.160 106 LYS A C 1
ATOM 656 O O . LYS A 1 83 ? 24.755 8.876 26.469 1.000 21.582 106 LYS A O 1
ATOM 662 N N . HIS A 1 84 ? 24.833 10.804 27.692 1.000 16.937 107 HIS A N 1
ATOM 663 C CA . HIS A 1 84 ? 23.458 11.263 27.362 1.000 19.978 107 HIS A CA 1
ATOM 664 C C . HIS A 1 84 ? 23.495 12.446 26.379 1.000 20.111 107 HIS A C 1
ATOM 665 O O . HIS A 1 84 ? 22.475 13.135 26.250 1.000 25.347 107 HIS A O 1
ATOM 672 N N . GLY A 1 85 ? 24.600 12.648 25.658 1.000 19.979 108 GLY A N 1
ATOM 673 C CA . GLY A 1 85 ? 24.633 13.506 24.454 1.000 21.429 108 GLY A CA 1
ATOM 674 C C . GLY A 1 85 ? 25.330 14.841 24.670 1.000 18.822 108 GLY A C 1
ATOM 675 O O . GLY A 1 85 ? 25.423 15.631 23.712 1.000 22.382 108 GLY A O 1
ATOM 676 N N . ALA A 1 86 ? 25.805 15.128 25.877 1.000 17.719 109 ALA A N 1
ATOM 677 C CA . ALA A 1 86 ? 26.636 16.323 26.127 1.000 16.272 109 ALA A CA 1
ATOM 678 C C . ALA A 1 86 ? 27.977 16.148 25.417 1.000 17.468 109 ALA A C 1
ATOM 679 O O . ALA A 1 86 ? 28.604 15.093 25.547 1.000 18.480 109 ALA A O 1
ATOM 681 N N . ASP A 1 87 ? 28.443 17.187 24.747 1.000 17.257 110 ASP A N 1
ATOM 682 C CA . ASP A 1 87 ? 29.852 17.179 24.296 1.000 17.910 110 ASP A CA 1
ATOM 683 C C . ASP A 1 87 ? 30.761 17.419 25.500 1.000 17.272 110 ASP A C 1
ATOM 684 O O . ASP A 1 87 ? 30.227 17.706 26.592 1.000 16.364 110 ASP A O 1
ATOM 689 N N . ASP A 1 88 ? 32.066 17.232 25.365 1.000 17.260 111 ASP A N 1
ATOM 690 C CA . ASP A 1 88 ? 32.993 17.278 26.527 1.000 18.372 111 ASP A CA 1
ATOM 691 C C . ASP A 1 88 ? 32.911 18.677 27.143 1.000 16.814 111 ASP A C 1
ATOM 692 O O . ASP A 1 88 ? 32.885 18.764 28.369 1.000 17.296 111 ASP A O 1
ATOM 697 N N . ALA A 1 89 ? 32.849 19.736 26.334 1.000 16.542 112 ALA A N 1
ATOM 698 C CA . ALA A 1 89 ? 32.778 21.133 26.831 1.000 15.534 112 ALA A CA 1
ATOM 699 C C . ALA A 1 89 ? 31.503 21.328 27.652 1.000 15.078 112 ALA A C 1
ATOM 700 O O . ALA A 1 89 ? 31.579 21.856 28.772 1.000 14.409 112 ALA A O 1
ATOM 702 N N . MET A 1 90 ? 30.371 20.904 27.114 1.000 13.858 113 MET A N 1
ATOM 703 C CA . MET A 1 90 ? 29.092 21.048 27.839 1.000 13.680 113 MET A CA 1
ATOM 704 C C . MET A 1 90 ? 29.168 20.246 29.138 1.000 12.306 113 MET A C 1
ATOM 705 O O . MET A 1 90 ? 28.733 20.747 30.182 1.000 13.058 113 MET A O 1
ATOM 710 N N . ALA A 1 91 ? 29.652 19.012 29.097 1.000 12.356 114 ALA A N 1
ATOM 711 C CA . ALA A 1 91 ? 29.761 18.174 30.312 1.000 12.597 114 ALA A CA 1
ATOM 712 C C . ALA A 1 91 ? 30.634 18.885 31.347 1.000 12.606 114 ALA A C 1
ATOM 713 O O . ALA A 1 91 ? 30.290 18.873 32.547 1.000 13.309 114 ALA A O 1
ATOM 715 N N . LYS A 1 92 ? 31.772 19.423 30.948 1.000 13.369 115 LYS A N 1
ATOM 716 C CA . LYS A 1 92 ? 32.666 20.138 31.884 1.000 13.443 115 LYS A CA 1
ATOM 717 C C . LYS A 1 92 ? 31.949 21.363 32.455 1.000 13.307 115 LYS A C 1
ATOM 718 O O . LYS A 1 92 ? 32.111 21.608 33.658 1.000 14.721 115 LYS A O 1
ATOM 724 N N . GLN A 1 93 ? 31.171 22.082 31.641 1.000 13.362 116 GLN A N 1
ATOM 725 C CA . GLN A 1 93 ? 30.421 23.274 32.101 1.000 14.152 116 GLN A CA 1
ATOM 726 C C . GLN A 1 93 ? 29.411 22.823 33.172 1.000 12.575 116 GLN A C 1
ATOM 727 O O . GLN A 1 93 ? 29.294 23.501 34.210 1.000 13.622 116 GLN A O 1
ATOM 733 N N . LEU A 1 94 ? 28.705 21.730 32.928 1.000 12.702 117 LEU A N 1
ATOM 734 C CA . LEU A 1 94 ? 27.678 21.251 33.893 1.000 12.166 117 LEU A CA 1
ATOM 735 C C . LEU A 1 94 ? 28.355 20.903 35.213 1.000 12.254 117 LEU A C 1
ATOM 736 O O . LEU A 1 94 ? 27.829 21.279 36.277 1.000 12.710 117 LEU A O 1
ATOM 741 N N . VAL A 1 95 ? 29.461 20.183 35.194 1.000 11.938 118 VAL A N 1
ATOM 742 C CA . VAL A 1 95 ? 30.180 19.812 36.440 1.000 12.370 118 VAL A CA 1
ATOM 743 C C . VAL A 1 95 ? 30.692 21.086 37.122 1.000 13.318 118 VAL A C 1
ATOM 744 O O . VAL A 1 95 ? 30.590 21.178 38.365 1.000 15.035 118 VAL A O 1
ATOM 748 N N . ASP A 1 96 ? 31.195 22.066 36.370 1.000 13.340 119 ASP A N 1
ATOM 749 C CA . ASP A 1 96 ? 31.680 23.334 36.968 1.000 15.590 119 ASP A CA 1
ATOM 750 C C . ASP A 1 96 ? 30.511 24.059 37.647 1.000 14.081 119 ASP A C 1
ATOM 751 O O . ASP A 1 96 ? 30.730 24.673 38.730 1.000 16.463 119 ASP A O 1
ATOM 756 N N . LEU A 1 97 ? 29.320 24.033 37.059 1.000 14.110 120 LEU A N 1
ATOM 757 C CA . LEU A 1 97 ? 28.142 24.670 37.710 1.000 14.596 120 LEU A CA 1
ATOM 758 C C . LEU A 1 97 ? 27.858 23.987 39.048 1.000 13.592 120 LEU A C 1
ATOM 759 O O . LEU A 1 97 ? 27.617 24.693 40.047 1.000 15.105 120 LEU A O 1
ATOM 764 N N . ILE A 1 98 ? 27.862 22.661 39.065 1.000 12.982 121 ILE A N 1
ATOM 765 C CA . ILE A 1 98 ? 27.592 21.896 40.311 1.000 14.269 121 ILE A CA 1
ATOM 766 C C . ILE A 1 98 ? 28.697 22.210 41.323 1.000 14.660 121 ILE A C 1
ATOM 767 O O . ILE A 1 98 ? 28.389 22.481 42.497 1.000 16.167 121 ILE A O 1
ATOM 772 N N . HIS A 1 99 ? 29.951 22.189 40.912 1.000 15.888 122 HIS A N 1
ATOM 773 C CA . HIS A 1 99 ? 31.088 22.506 41.803 1.000 15.830 122 HIS A CA 1
ATOM 774 C C . HIS A 1 99 ? 30.949 23.911 42.395 1.000 15.898 122 HIS A C 1
ATOM 775 O O . HIS A 1 99 ? 31.138 24.059 43.623 1.000 18.294 122 HIS A O 1
ATOM 782 N N . GLY A 1 100 ? 30.656 24.925 41.575 1.000 15.789 123 GLY A N 1
ATOM 783 C CA . GLY A 1 100 ? 30.450 26.298 42.086 1.000 17.240 123 GLY A CA 1
ATOM 784 C C . GLY A 1 100 ? 29.342 26.338 43.125 1.000 16.481 123 GLY A C 1
ATOM 785 O O . GLY A 1 100 ? 29.490 27.006 44.155 1.000 19.242 123 GLY A O 1
ATOM 786 N N . CYS A 1 101 ? 28.268 25.612 42.870 1.000 15.390 124 CYS A N 1
ATOM 787 C CA . CYS A 1 101 ? 27.119 25.551 43.801 1.000 15.929 124 CYS A CA 1
ATOM 788 C C . CYS A 1 101 ? 27.523 24.862 45.106 1.000 17.126 124 CYS A C 1
ATOM 789 O O . CYS A 1 101 ? 27.154 25.369 46.193 1.000 19.582 124 CYS A O 1
ATOM 792 N N . ALA A 1 102 ? 28.281 23.770 45.026 1.000 16.933 125 ALA A N 1
ATOM 793 C CA . ALA A 1 102 ? 28.743 23.032 46.224 1.000 18.917 125 ALA A CA 1
ATOM 794 C C . ALA A 1 102 ? 29.697 23.902 47.052 1.000 19.268 125 ALA A C 1
ATOM 795 O O . ALA A 1 102 ? 29.659 23.812 48.296 1.000 23.274 125 ALA A O 1
ATOM 797 N N . GLN A 1 103 ? 30.548 24.702 46.408 1.000 21.915 126 GLN A N 1
ATOM 798 C CA . GLN A 1 103 ? 31.475 25.627 47.118 1.000 23.556 126 GLN A CA 1
ATOM 799 C C . GLN A 1 103 ? 30.681 26.723 47.848 1.000 25.180 126 GLN A C 1
ATOM 800 O O . GLN A 1 103 ? 31.163 27.194 48.885 1.000 26.680 126 GLN A O 1
ATOM 806 N N . SER A 1 104 ? 29.505 27.099 47.338 1.000 26.351 127 SER A N 1
ATOM 807 C CA . SER A 1 104 ? 28.600 28.122 47.926 1.000 30.196 127 SER A CA 1
ATOM 808 C C . SER A 1 104 ? 27.719 27.498 49.015 1.000 29.094 127 SER A C 1
ATOM 809 O O . SER A 1 104 ? 27.020 28.265 49.706 1.000 32.019 127 SER A O 1
ATOM 812 N N . THR A 1 105 ? 27.773 26.173 49.180 1.000 26.604 128 THR A N 1
ATOM 813 C CA . THR A 1 105 ? 26.881 25.373 50.062 1.000 27.704 128 THR A CA 1
ATOM 814 C C . THR A 1 105 ? 27.689 24.433 50.962 1.000 26.239 128 THR A C 1
ATOM 815 O O . THR A 1 105 ? 27.510 23.219 50.899 1.000 31.400 128 THR A O 1
ATOM 819 N N . PRO A 1 106 ? 28.588 24.920 51.842 1.000 27.170 129 PRO A N 1
ATOM 820 C CA . PRO A 1 106 ? 29.314 24.027 52.752 1.000 29.663 129 PRO A CA 1
ATOM 821 C C . PRO A 1 106 ? 28.340 23.282 53.686 1.000 27.859 129 PRO A C 1
ATOM 822 O O . PRO A 1 106 ? 27.247 23.798 53.908 1.000 29.327 129 PRO A O 1
ATOM 826 N N . ASP A 1 107 ? 28.709 22.071 54.133 1.000 23.889 130 ASP A N 1
ATOM 827 C CA . ASP A 1 107 ? 27.814 21.135 54.872 1.000 23.172 130 ASP A CA 1
ATOM 828 C C . ASP A 1 107 ? 27.955 21.395 56.372 1.000 22.114 130 ASP A C 1
ATOM 829 O O . ASP A 1 107 ? 28.313 20.476 57.132 1.000 27.789 130 ASP A O 1
ATOM 834 N N . VAL A 1 108 ? 27.684 22.629 56.758 1.000 21.820 131 VAL A N 1
ATOM 835 C CA . VAL A 1 108 ? 27.864 23.113 58.154 1.000 23.234 131 VAL A CA 1
ATOM 836 C C . VAL A 1 108 ? 27.016 22.264 59.100 1.000 24.147 131 VAL A C 1
ATOM 837 O O . VAL A 1 108 ? 27.374 22.192 60.278 1.000 27.663 131 VAL A O 1
ATOM 841 N N . ALA A 1 109 ? 25.924 21.661 58.615 1.000 23.909 132 ALA A N 1
ATOM 842 C CA . ALA A 1 109 ? 24.901 21.019 59.474 1.000 24.897 132 ALA A CA 1
ATOM 843 C C . ALA A 1 109 ? 25.127 19.506 59.549 1.000 25.538 132 ALA A C 1
ATOM 844 O O . ALA A 1 109 ? 24.335 18.843 60.223 1.000 26.271 132 ALA A O 1
ATOM 846 N N . ASP A 1 110 ? 26.160 18.985 58.882 1.000 25.083 133 ASP A N 1
ATOM 847 C CA . ASP A 1 110 ? 26.412 17.524 58.740 1.000 26.134 133 ASP A CA 1
ATOM 848 C C . ASP A 1 110 ? 25.116 16.843 58.278 1.000 27.336 133 ASP A C 1
ATOM 849 O O . ASP A 1 110 ? 24.703 15.820 58.876 1.000 30.909 133 ASP A O 1
ATOM 854 N N . ASP A 1 111 ? 24.481 17.412 57.253 1.000 26.515 134 ASP A N 1
ATOM 855 C CA . ASP A 1 111 ? 23.219 16.897 56.670 1.000 25.049 134 ASP A CA 1
ATOM 856 C C . ASP A 1 111 ? 23.404 16.813 55.166 1.000 24.037 134 ASP A C 1
ATOM 857 O O . ASP A 1 111 ? 23.142 17.782 54.457 1.000 22.539 134 ASP A O 1
ATOM 862 N N . PRO A 1 112 ? 23.928 15.676 54.656 1.000 23.670 135 PRO A N 1
ATOM 863 C CA . PRO A 1 112 ? 24.148 15.508 53.221 1.000 22.783 135 PRO A CA 1
ATOM 864 C C . PRO A 1 112 ? 22.853 15.751 52.436 1.000 21.036 135 PRO A C 1
ATOM 865 O O . PRO A 1 112 ? 22.912 16.288 51.353 1.000 19.790 135 PRO A O 1
ATOM 869 N N . CYS A 1 113 ? 21.707 15.333 52.981 1.000 19.729 136 CYS A N 1
ATOM 870 C CA . CYS A 1 113 ? 20.407 15.521 52.287 1.000 18.011 136 CYS A CA 1
ATOM 871 C C . CYS A 1 113 ? 20.096 17.010 52.095 1.000 17.356 136 CYS A C 1
ATOM 872 O O . CYS A 1 113 ? 19.749 17.407 50.978 1.000 15.856 136 CYS A O 1
ATOM 875 N N . MET A 1 114 ? 20.183 17.829 53.134 1.000 18.810 137 MET A N 1
ATOM 876 C CA . MET A 1 114 ? 19.825 19.261 52.998 1.000 20.623 137 MET A CA 1
ATOM 877 C C . MET A 1 114 ? 20.897 19.953 52.151 1.000 18.956 137 MET A C 1
ATOM 878 O O . MET A 1 114 ? 20.528 20.778 51.306 1.000 19.550 137 MET A O 1
ATOM 883 N N . LYS A 1 115 ? 22.172 19.608 52.331 1.000 19.022 138 LYS A N 1
ATOM 884 C CA . LYS A 1 115 ? 23.279 20.167 51.508 1.000 18.690 138 LYS A CA 1
ATOM 885 C C . LYS A 1 115 ? 23.016 19.857 50.033 1.000 18.417 138 LYS A C 1
ATOM 886 O O . LYS A 1 115 ? 23.093 20.777 49.204 1.000 17.523 138 LYS A O 1
ATOM 890 N N . THR A 1 116 ? 22.718 18.600 49.718 1.000 16.240 139 THR A N 1
ATOM 891 C CA . THR A 1 116 ? 22.423 18.188 48.326 1.000 15.069 139 THR A CA 1
ATOM 892 C C . THR A 1 116 ? 21.222 18.982 47.802 1.000 14.981 139 THR A C 1
ATOM 893 O O . THR A 1 116 ? 21.253 19.424 46.659 1.000 14.478 139 THR A O 1
ATOM 897 N N . LEU A 1 117 ? 20.162 19.162 48.595 1.000 14.233 140 LEU A N 1
ATOM 898 C CA . LEU A 1 117 ? 18.971 19.877 48.071 1.000 14.151 140 LEU A CA 1
ATOM 899 C C . LEU A 1 117 ? 19.377 21.323 47.758 1.000 13.476 140 LEU A C 1
ATOM 900 O O . LEU A 1 117 ? 18.958 21.873 46.719 1.000 14.566 140 LEU A O 1
ATOM 905 N N . ASN A 1 118 ? 20.173 21.940 48.620 1.000 14.103 141 ASN A N 1
ATOM 906 C CA . ASN A 1 118 ? 20.622 23.341 48.404 1.000 15.746 141 ASN A CA 1
ATOM 907 C C . ASN A 1 118 ? 21.503 23.410 47.150 1.000 14.941 141 ASN A C 1
ATOM 908 O O . ASN A 1 118 ? 21.351 24.374 46.379 1.000 14.196 141 ASN A O 1
ATOM 913 N N . VAL A 1 119 ? 22.386 22.437 46.941 1.000 13.528 142 VAL A N 1
ATOM 914 C CA . VAL A 1 119 ? 23.218 22.402 45.705 1.000 13.368 142 VAL A CA 1
ATOM 915 C C . VAL A 1 119 ? 22.294 22.293 44.491 1.000 12.950 142 VAL A C 1
ATOM 916 O O . VAL A 1 119 ? 22.509 23.014 43.485 1.000 14.305 142 VAL A O 1
ATOM 920 N N . ALA A 1 120 ? 21.277 21.438 44.570 1.000 12.858 143 ALA A N 1
ATOM 921 C CA . ALA A 1 120 ? 20.329 21.208 43.457 1.000 13.602 143 ALA A CA 1
ATOM 922 C C . ALA A 1 120 ? 19.552 22.490 43.156 1.000 13.211 143 ALA A C 1
ATOM 923 O O . ALA A 1 120 ? 19.312 22.778 41.979 1.000 14.251 143 ALA A O 1
ATOM 925 N N . LYS A 1 121 ? 19.110 23.231 44.177 1.000 14.730 144 LYS A N 1
ATOM 926 C CA . LYS A 1 121 ? 18.390 24.512 43.979 1.000 15.607 144 LYS A CA 1
ATOM 927 C C . LYS A 1 121 ? 19.305 25.485 43.229 1.000 14.428 144 LYS A C 1
ATOM 928 O O . LYS A 1 121 ? 18.834 26.190 42.321 1.000 15.157 144 LYS A O 1
ATOM 934 N N . CYS A 1 122 ? 20.557 25.573 43.658 1.000 13.678 145 CYS A N 1
ATOM 935 C CA . CYS A 1 122 ? 21.552 26.480 43.036 1.000 14.064 145 CYS A CA 1
ATOM 936 C C . CYS A 1 122 ? 21.786 26.048 41.580 1.000 12.993 145 CYS A C 1
ATOM 937 O O . CYS A 1 122 ? 21.785 26.918 40.666 1.000 13.805 145 CYS A O 1
ATOM 940 N N . PHE A 1 123 ? 21.950 24.752 41.348 1.000 11.279 146 PHE A N 1
ATOM 941 C CA . PHE A 1 123 ? 22.204 24.195 39.991 1.000 11.998 146 PHE A CA 1
ATOM 942 C C . PHE A 1 123 ? 21.000 24.491 39.095 1.000 11.907 146 PHE A C 1
ATOM 943 O O . PHE A 1 123 ? 21.151 24.961 37.956 1.000 12.443 146 PHE A O 1
ATOM 951 N N . LYS A 1 124 ? 19.792 24.244 39.593 1.000 11.862 147 LYS A N 1
ATOM 952 C CA . LYS A 1 124 ? 18.542 24.551 38.859 1.000 12.428 147 LYS A CA 1
ATOM 953 C C . LYS A 1 124 ? 18.556 26.017 38.411 1.000 12.361 147 LYS A C 1
ATOM 954 O O . LYS A 1 124 ? 18.278 26.300 37.222 1.000 12.975 147 LYS A O 1
ATOM 960 N N . ALA A 1 125 ? 18.885 26.942 39.308 1.000 12.715 148 ALA A N 1
ATOM 961 C CA . ALA A 1 125 ? 18.871 28.392 39.002 1.000 13.717 148 ALA A CA 1
ATOM 962 C C . ALA A 1 125 ? 19.896 28.663 37.876 1.000 13.210 148 ALA A C 1
ATOM 963 O O . ALA A 1 125 ? 19.571 29.427 36.961 1.000 14.719 148 ALA A O 1
ATOM 965 N N . LYS A 1 126 ? 21.095 28.094 37.972 1.000 12.482 149 LYS A N 1
ATOM 966 C CA . LYS A 1 126 ? 22.149 28.329 36.944 1.000 13.065 149 LYS A CA 1
ATOM 967 C C . LYS A 1 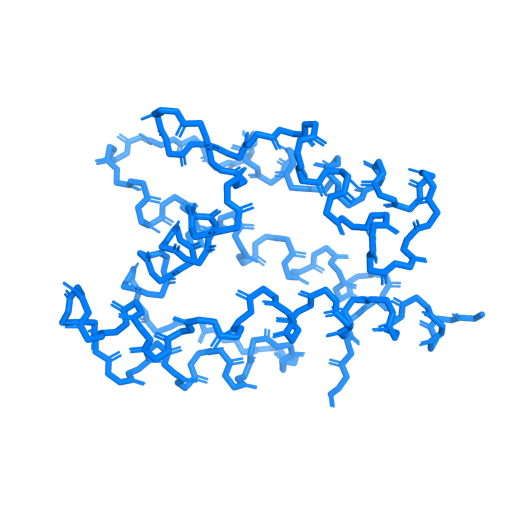126 ? 21.666 27.788 35.592 1.000 12.378 149 LYS A C 1
ATOM 968 O O . LYS A 1 126 ? 21.931 28.413 34.548 1.000 14.087 149 LYS A O 1
ATOM 974 N N . ILE A 1 127 ? 21.000 26.643 35.571 1.000 11.764 150 ILE A N 1
ATOM 975 C CA . ILE A 1 127 ? 20.483 26.033 34.314 1.000 11.727 150 ILE A CA 1
ATOM 976 C C . ILE A 1 127 ? 19.391 26.911 33.703 1.000 12.775 150 ILE A C 1
ATOM 977 O O . ILE A 1 127 ? 19.405 27.152 32.483 1.000 13.046 150 ILE A O 1
ATOM 982 N N . HIS A 1 128 ? 18.462 27.416 34.511 1.000 13.240 151 HIS A N 1
ATOM 983 C CA . HIS A 1 128 ? 17.465 28.386 33.999 1.000 13.225 151 HIS A CA 1
ATOM 984 C C . HIS A 1 128 ? 18.176 29.625 33.441 1.000 12.786 151 HIS A C 1
ATOM 985 O O . HIS A 1 128 ? 17.743 30.116 32.390 1.000 14.500 151 HIS A O 1
ATOM 992 N N . GLU A 1 129 ? 19.220 30.117 34.111 1.000 14.206 152 GLU A N 1
ATOM 993 C CA . GLU A 1 129 ? 19.942 31.338 33.669 1.000 15.861 152 GL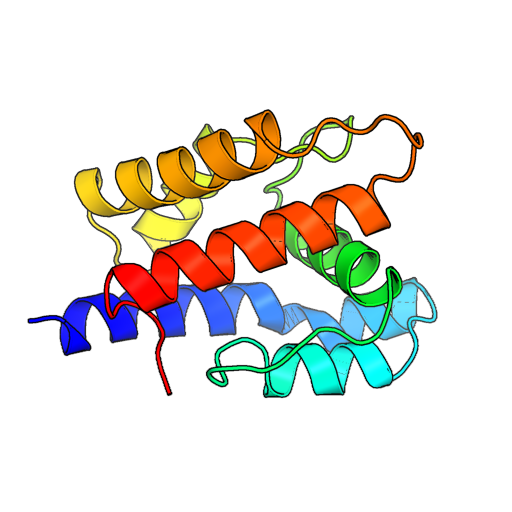U A CA 1
ATOM 994 C C . GLU A 1 129 ? 20.526 31.104 32.267 1.000 14.812 152 GLU A C 1
ATOM 995 O O . GLU A 1 129 ? 20.579 32.072 31.494 1.000 17.625 152 GLU A O 1
ATOM 1001 N N . LEU A 1 130 ? 20.946 29.871 31.963 1.000 13.843 153 LEU A N 1
ATOM 1002 C CA . LEU A 1 130 ? 21.531 29.510 30.643 1.000 14.922 153 LEU A CA 1
ATOM 1003 C C . LEU A 1 130 ? 20.446 29.129 29.629 1.000 15.213 153 LEU A C 1
ATOM 1004 O O . LEU A 1 130 ? 20.817 28.843 28.483 1.000 16.356 153 LEU A O 1
ATOM 1009 N N . ASN A 1 131 ? 19.162 29.164 29.990 1.000 15.033 154 ASN A N 1
ATOM 1010 C CA . ASN A 1 131 ? 18.045 28.700 29.131 1.000 15.802 154 ASN A CA 1
ATOM 1011 C C . ASN A 1 131 ? 18.289 27.243 28.731 1.000 15.545 154 ASN A C 1
ATOM 1012 O O . ASN A 1 131 ? 17.926 26.864 27.587 1.000 17.639 154 ASN A O 1
ATOM 1017 N N . TRP A 1 132 ? 18.844 26.441 29.644 1.000 13.408 155 TRP A N 1
ATOM 1018 C CA . TRP A 1 132 ? 19.112 24.996 29.426 1.000 13.389 155 TRP A CA 1
ATOM 1019 C C . TRP A 1 132 ? 18.071 24.139 30.158 1.000 13.579 155 TRP A C 1
ATOM 1020 O O . TRP A 1 132 ? 18.185 22.913 30.093 1.000 14.001 155 TRP A O 1
ATOM 1031 N N . ALA A 1 133 ? 17.091 24.742 30.840 1.000 14.722 156 ALA A N 1
ATOM 1032 C CA . ALA A 1 133 ? 16.054 23.953 31.543 1.000 15.822 156 ALA A CA 1
ATOM 1033 C C . ALA A 1 133 ? 15.022 23.501 30.524 1.000 16.647 156 ALA A C 1
ATOM 1034 O O . ALA A 1 133 ? 14.492 24.337 29.790 1.000 18.997 156 ALA A O 1
ATOM 1036 N N . PRO A 1 134 ? 14.727 22.180 30.438 1.000 18.014 157 PRO A N 1
ATOM 1037 C CA . PRO A 1 134 ? 13.704 21.671 29.529 1.000 20.334 157 PRO A CA 1
ATOM 1038 C C . PRO A 1 134 ? 12.324 21.818 30.186 1.000 23.285 157 PRO A C 1
ATOM 1039 O O . PRO A 1 134 ? 12.234 21.748 31.399 1.000 25.877 157 PRO A O 1
ATOM 1043 N N . SER A 1 135 ? 11.278 22.012 29.386 1.000 28.283 158 SER A N 1
ATOM 1044 C CA . SER A 1 135 ? 9.873 22.059 29.867 1.000 31.385 158 SER A CA 1
ATOM 1045 C C . SER A 1 135 ? 9.378 20.624 30.088 1.000 33.259 158 SER A C 1
ATOM 1046 O O . SER A 1 135 ? 8.411 20.177 29.464 1.000 38.124 158 SER A O 1
#

Sequence (135 aa):
GSMASQDVIKNLSMNFAKPLEDCKKEMDLPDSVTTDFYNFWKEGYEFTNRQTGCAILCLSSKLELLDQELKLHHGKAQEFAKKHGADDAMAKQLVDLIHGCAQSTPDVADDPCMKTLNVAKCFKAKIHELNWAPS

CATH classification: 1.10.238.20

B-factor: mean 21.96, std 8.11, range [10.66, 56.18]

Organism: Helicoverpa armigera (NCBI:txid29058)